Protein AF-A0A967L987-F1 (afdb_monomer_lite)

Foldseek 3Di:
DPPPPPVVVVPVPPDDDPDPPPAFPLRVVLVVLVVVCVVDDDDVVVSVVSNVVSVLVLQQQLQLCPPPRARDPDRHHDDAPVPGDNVNSNRHD

Secondary structure (DSSP, 8-state):
---SSTTSSSGGGS-----STT--HHHHHHHHHHHHHHHS---HHHHHHHHHHHHHHHHHHHHTT-SS---SS------PPTT--HHHHHHH-

Radius of gyration: 21.84 Å; chains: 1; bounding box: 62×33×51 Å

Structure (mmCIF, N/CA/C/O backbone):
data_AF-A0A967L987-F1
#
_entry.id   AF-A0A967L987-F1
#
loop_
_atom_site.group_PDB
_atom_site.id
_atom_site.type_symbol
_atom_site.label_atom_id
_atom_site.label_alt_id
_atom_site.label_comp_id
_atom_site.label_asym_id
_atom_site.label_entity_id
_atom_site.label_seq_id
_atom_site.pdbx_PDB_ins_code
_atom_site.Cartn_x
_atom_site.Cartn_y
_atom_site.Cartn_z
_atom_site.occupancy
_atom_site.B_iso_or_equiv
_atom_site.auth_seq_id
_atom_site.auth_comp_id
_atom_site.auth_asym_id
_atom_site.auth_atom_id
_atom_site.pdbx_PDB_model_num
ATOM 1 N N . MET A 1 1 ? 47.832 -23.984 32.576 1.00 50.00 1 MET A N 1
ATOM 2 C CA . MET A 1 1 ? 46.399 -24.356 32.460 1.00 50.00 1 MET A CA 1
ATOM 3 C C . MET A 1 1 ? 45.549 -23.262 31.771 1.00 50.00 1 MET A C 1
ATOM 5 O O . MET A 1 1 ? 44.410 -23.054 32.155 1.00 50.00 1 MET A O 1
ATOM 9 N N . LEU A 1 2 ? 46.041 -22.585 30.717 1.00 52.78 2 LEU A N 1
ATOM 10 C CA . LEU A 1 2 ? 45.377 -21.403 30.113 1.00 52.78 2 LEU A CA 1
ATOM 11 C C . LEU A 1 2 ? 44.779 -21.629 28.701 1.00 52.78 2 LEU A C 1
ATOM 13 O O . LEU A 1 2 ? 44.539 -20.679 27.969 1.00 52.78 2 LEU A O 1
ATOM 17 N N . LYS A 1 3 ? 44.525 -22.879 28.286 1.00 49.38 3 LYS A N 1
ATOM 18 C CA . LYS A 1 3 ? 44.065 -23.202 26.914 1.00 49.38 3 LYS A CA 1
ATOM 19 C C . LYS A 1 3 ? 42.543 -23.374 26.743 1.00 49.38 3 LYS A C 1
ATOM 21 O O . LYS A 1 3 ? 42.109 -23.788 25.678 1.00 49.38 3 LYS A O 1
ATOM 26 N N . ARG A 1 4 ? 41.715 -23.072 27.753 1.00 57.25 4 ARG A N 1
ATOM 27 C CA . ARG A 1 4 ? 40.260 -23.375 27.724 1.00 57.25 4 ARG A CA 1
ATOM 28 C C . ARG A 1 4 ? 39.332 -22.175 27.484 1.00 57.25 4 ARG A C 1
ATOM 30 O O . ARG A 1 4 ? 38.126 -22.366 27.443 1.00 57.25 4 ARG A O 1
ATOM 37 N N . TYR A 1 5 ? 39.865 -20.968 27.279 1.00 49.75 5 TYR A N 1
ATOM 38 C CA . TYR A 1 5 ? 39.039 -19.761 27.088 1.00 49.75 5 TYR A CA 1
ATOM 39 C C . TYR A 1 5 ? 38.728 -19.418 25.624 1.00 49.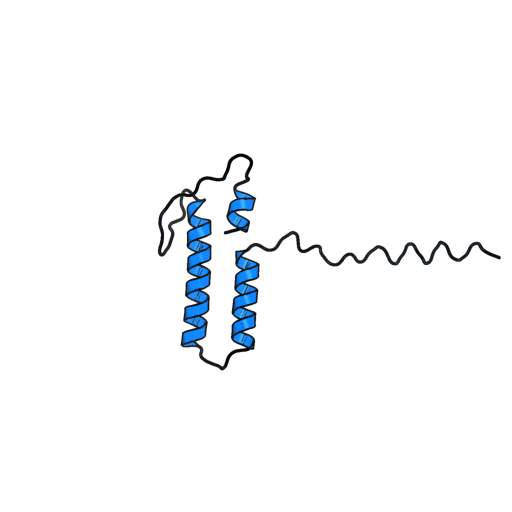75 5 TYR A C 1
ATOM 41 O O . TYR A 1 5 ? 37.840 -18.616 25.365 1.00 49.75 5 TYR A O 1
ATOM 49 N N . HIS A 1 6 ? 39.407 -20.038 24.654 1.00 49.38 6 HIS A N 1
ATOM 50 C CA . HIS A 1 6 ? 39.213 -19.703 23.236 1.00 49.38 6 HIS A CA 1
ATOM 51 C C . HIS A 1 6 ? 37.949 -20.344 22.630 1.00 49.38 6 HIS A C 1
ATOM 53 O O . HIS A 1 6 ? 37.456 -19.870 21.615 1.00 49.38 6 HIS A O 1
ATOM 59 N N . SER A 1 7 ? 37.385 -21.383 23.260 1.00 52.88 7 SER A N 1
ATOM 60 C CA . SER A 1 7 ? 36.194 -22.079 22.741 1.00 52.88 7 SER A CA 1
ATOM 61 C C . SER A 1 7 ? 34.859 -21.452 23.151 1.00 52.88 7 SER A C 1
ATOM 63 O O . SER A 1 7 ? 33.838 -21.829 22.593 1.00 52.88 7 SER A O 1
ATOM 65 N N . LEU A 1 8 ? 34.837 -20.508 24.099 1.00 51.88 8 LEU A N 1
ATOM 66 C CA . LEU A 1 8 ? 33.590 -19.857 24.534 1.00 51.88 8 LEU A CA 1
ATOM 67 C C . LEU A 1 8 ? 33.297 -18.552 23.781 1.00 51.88 8 LEU A C 1
ATOM 69 O O . LEU A 1 8 ? 32.161 -18.092 23.783 1.00 51.88 8 LEU A O 1
ATOM 73 N N . LEU A 1 9 ? 34.293 -17.978 23.101 1.00 50.09 9 LEU A N 1
ATOM 74 C CA . LEU A 1 9 ? 34.148 -16.709 22.381 1.00 50.09 9 LEU A CA 1
ATOM 75 C C . LEU A 1 9 ? 33.593 -16.881 20.954 1.00 50.09 9 LEU A C 1
ATOM 77 O O . LEU A 1 9 ? 33.043 -15.938 20.397 1.00 50.09 9 LEU A O 1
ATOM 81 N N . ALA A 1 10 ? 33.694 -18.082 20.373 1.00 48.12 10 ALA A N 1
ATOM 82 C CA . ALA A 1 10 ? 33.267 -18.351 18.996 1.00 48.12 10 ALA A CA 1
ATOM 83 C C . ALA A 1 10 ? 31.761 -18.652 18.849 1.00 48.12 10 ALA A C 1
ATOM 85 O O . ALA A 1 10 ? 31.209 -18.473 17.768 1.00 48.12 10 ALA A O 1
ATOM 86 N N . THR A 1 11 ? 31.074 -19.074 19.916 1.00 50.00 11 THR A N 1
ATOM 87 C CA . THR A 1 11 ? 29.654 -19.478 19.836 1.00 50.00 11 THR A CA 1
ATOM 88 C C . THR A 1 11 ? 28.680 -18.298 19.944 1.00 50.00 11 THR A C 1
ATOM 90 O O . THR A 1 11 ? 27.530 -18.411 19.538 1.00 50.00 11 THR A O 1
ATOM 93 N N . VAL A 1 12 ? 29.12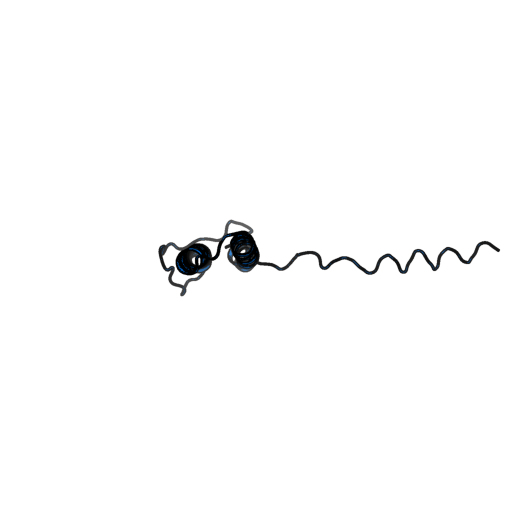2 -17.138 20.442 1.00 50.16 12 VAL A N 1
ATOM 94 C CA . VAL A 1 12 ? 28.259 -15.948 20.604 1.00 50.16 12 VAL A CA 1
ATOM 95 C C . VAL A 1 12 ? 28.033 -15.197 19.279 1.00 50.16 12 VAL A C 1
ATOM 97 O O . VAL A 1 12 ? 27.137 -14.367 19.184 1.00 50.16 12 VAL A O 1
ATOM 100 N N . LEU A 1 13 ? 28.777 -15.521 18.216 1.00 51.66 13 LEU A N 1
ATOM 101 C CA . LEU A 1 13 ? 28.746 -14.777 16.951 1.00 51.66 13 LEU A CA 1
ATOM 102 C C . LEU A 1 13 ? 27.727 -15.295 15.908 1.00 51.66 13 LEU A C 1
ATOM 104 O O . LEU A 1 13 ? 27.813 -14.902 14.748 1.00 51.66 13 LEU A O 1
ATOM 108 N N . LEU A 1 14 ? 26.781 -16.173 16.274 1.00 55.28 14 LEU A N 1
ATOM 109 C CA . LEU A 1 14 ? 25.842 -16.799 15.319 1.00 55.28 14 LEU A CA 1
ATOM 110 C C . LEU A 1 14 ? 24.355 -16.506 15.585 1.00 55.28 14 LEU A C 1
ATOM 112 O O . LEU A 1 14 ? 23.489 -17.293 15.218 1.00 55.28 14 LEU A O 1
ATOM 116 N N . VAL A 1 15 ? 24.027 -15.370 16.197 1.00 62.28 15 VAL A N 1
ATOM 117 C CA . VAL A 1 15 ? 22.656 -14.842 16.138 1.00 62.28 15 VAL A CA 1
ATOM 118 C C . VAL A 1 15 ? 22.735 -13.374 15.754 1.00 62.28 15 VAL A C 1
ATOM 120 O O . VAL A 1 15 ? 22.572 -12.477 16.576 1.00 62.28 15 VAL A O 1
ATOM 123 N N . ALA A 1 16 ? 23.026 -13.126 14.477 1.00 57.28 16 ALA A N 1
ATOM 124 C CA . ALA A 1 16 ? 22.572 -11.884 13.878 1.00 57.28 16 ALA A CA 1
ATOM 125 C C . ALA A 1 16 ? 21.032 -11.940 13.884 1.00 57.28 16 ALA A C 1
ATOM 127 O O . ALA A 1 16 ? 20.480 -12.939 13.409 1.00 57.28 16 ALA A O 1
ATOM 128 N N . PRO A 1 17 ? 20.313 -10.934 14.420 1.00 58.94 17 PRO A N 1
ATOM 129 C CA . PRO A 1 17 ? 18.897 -10.802 14.092 1.00 58.94 17 PRO A CA 1
ATOM 130 C C . PRO A 1 17 ? 18.779 -10.777 12.560 1.00 58.94 17 PRO A C 1
ATOM 132 O O . PRO A 1 17 ? 19.720 -10.304 11.909 1.00 58.94 17 PRO A O 1
ATOM 135 N N . PRO A 1 18 ? 17.694 -11.296 11.954 1.00 53.91 18 PRO A N 1
ATOM 136 C CA . PRO A 1 18 ? 17.501 -11.125 10.523 1.00 53.91 18 PRO A CA 1
ATOM 137 C C . PRO A 1 18 ? 17.635 -9.631 10.225 1.00 53.91 18 PRO A C 1
ATOM 139 O O . PRO A 1 18 ? 16.852 -8.814 10.707 1.00 53.91 18 PRO A O 1
ATOM 142 N N . CYS A 1 19 ? 18.701 -9.271 9.509 1.00 45.06 19 CYS A N 1
ATOM 143 C CA . CYS A 1 19 ? 18.855 -7.944 8.948 1.00 45.06 19 CYS A CA 1
ATOM 144 C C . CYS A 1 19 ? 17.571 -7.691 8.157 1.00 45.06 19 CYS A C 1
ATOM 146 O O . CYS A 1 19 ? 17.212 -8.530 7.329 1.00 45.06 19 CYS A O 1
ATOM 148 N N . ALA A 1 20 ? 16.858 -6.599 8.434 1.00 54.41 20 ALA A N 1
ATOM 149 C CA . ALA A 1 20 ? 15.599 -6.227 7.781 1.00 54.41 20 ALA A CA 1
ATOM 150 C C . ALA A 1 20 ? 15.792 -5.834 6.297 1.00 54.41 20 ALA A C 1
ATOM 152 O O . ALA A 1 20 ? 15.191 -4.896 5.789 1.00 54.41 20 ALA A O 1
ATOM 153 N N . SER A 1 21 ? 16.660 -6.542 5.579 1.00 58.22 21 SER A N 1
ATOM 154 C CA . SER A 1 21 ? 16.829 -6.461 4.139 1.00 58.22 21 SER A CA 1
ATOM 155 C C . SER A 1 21 ? 15.745 -7.326 3.491 1.00 58.22 21 SER A C 1
ATOM 157 O O . SER A 1 21 ? 15.980 -8.483 3.146 1.00 58.22 21 SER A O 1
ATOM 159 N N . GLY A 1 22 ? 14.516 -6.809 3.388 1.00 65.50 22 GLY A N 1
ATOM 160 C CA . GLY A 1 22 ? 13.461 -7.567 2.710 1.00 65.50 22 GLY A CA 1
ATOM 161 C C . GLY A 1 22 ? 12.030 -7.047 2.762 1.00 65.50 22 GLY A C 1
ATOM 162 O O . GLY A 1 22 ? 11.221 -7.536 1.975 1.00 65.50 22 GLY A O 1
ATOM 163 N N . GLU A 1 23 ? 11.686 -6.096 3.629 1.00 81.69 23 GLU A N 1
ATOM 164 C CA . GLU A 1 23 ? 10.311 -5.584 3.688 1.00 81.69 23 GLU A CA 1
ATOM 165 C C . GLU A 1 23 ? 10.125 -4.429 2.699 1.00 81.69 23 GLU A C 1
ATOM 167 O O . GLU A 1 23 ? 10.935 -3.507 2.649 1.00 81.69 23 GLU A O 1
ATOM 172 N N . SER A 1 24 ? 9.084 -4.508 1.864 1.00 91.81 24 SER A N 1
ATOM 173 C CA . SER A 1 24 ? 8.703 -3.399 0.986 1.00 91.81 24 SER A CA 1
ATOM 174 C C . SER A 1 24 ? 8.180 -2.222 1.808 1.00 91.81 24 SER A C 1
ATOM 176 O O . SER A 1 24 ? 7.650 -2.417 2.906 1.00 91.81 24 SER A O 1
ATOM 178 N N . ALA A 1 25 ? 8.248 -1.011 1.253 1.00 93.88 25 ALA A N 1
ATOM 179 C CA . ALA A 1 25 ? 7.598 0.165 1.825 1.00 93.88 25 ALA A CA 1
ATOM 180 C C . ALA A 1 25 ? 6.118 -0.121 2.115 1.00 93.88 25 ALA A C 1
ATOM 182 O O . ALA A 1 25 ? 5.633 0.177 3.207 1.00 93.88 25 ALA A O 1
ATOM 183 N N . ALA A 1 26 ? 5.443 -0.833 1.206 1.00 94.88 26 ALA A N 1
ATOM 184 C CA . ALA A 1 26 ? 4.072 -1.273 1.417 1.00 94.88 26 ALA A CA 1
ATOM 185 C C . ALA A 1 26 ? 3.860 -2.131 2.676 1.00 94.88 26 ALA A C 1
ATOM 187 O O . ALA A 1 26 ? 2.855 -1.982 3.376 1.00 94.88 26 ALA A O 1
ATOM 188 N N . ARG A 1 27 ? 4.804 -3.024 3.000 1.00 94.50 27 ARG A N 1
ATOM 189 C CA . ARG A 1 27 ? 4.731 -3.833 4.222 1.00 94.50 27 ARG A CA 1
ATOM 190 C C . ARG A 1 27 ? 4.899 -2.966 5.461 1.00 94.50 27 ARG A C 1
ATOM 192 O O . ARG A 1 27 ? 4.104 -3.105 6.385 1.00 94.50 27 ARG A O 1
ATOM 199 N N . ILE A 1 28 ? 5.884 -2.072 5.449 1.00 95.88 28 ILE A N 1
ATOM 200 C CA . ILE A 1 28 ? 6.171 -1.161 6.560 1.00 95.88 28 ILE A CA 1
ATOM 201 C C . ILE A 1 28 ? 4.934 -0.308 6.858 1.00 95.88 28 ILE A C 1
ATOM 203 O O . ILE A 1 28 ? 4.419 -0.335 7.971 1.00 95.88 28 ILE A O 1
ATOM 207 N N . TRP A 1 29 ? 4.374 0.362 5.850 1.00 96.44 29 TRP A N 1
ATOM 208 C CA . TRP A 1 29 ? 3.193 1.209 6.029 1.00 96.44 29 TRP A CA 1
ATOM 209 C C . TRP A 1 29 ? 1.949 0.443 6.474 1.00 96.44 29 TRP A C 1
ATOM 211 O O . TRP A 1 29 ? 1.148 0.972 7.247 1.00 96.44 29 TRP A O 1
ATOM 221 N N . ASN A 1 30 ? 1.782 -0.805 6.034 1.00 96.38 30 ASN A N 1
ATOM 222 C CA . ASN A 1 30 ? 0.695 -1.643 6.523 1.00 96.38 30 ASN A CA 1
ATOM 223 C C . ASN A 1 30 ? 0.860 -1.975 8.015 1.00 96.38 30 ASN A C 1
ATOM 225 O O . ASN A 1 30 ? -0.114 -1.894 8.763 1.00 96.38 30 ASN A O 1
ATOM 229 N N . GLU A 1 31 ? 2.073 -2.301 8.470 1.00 97.00 31 GLU A N 1
ATOM 230 C CA . GLU A 1 31 ? 2.332 -2.536 9.896 1.00 97.00 31 GLU A CA 1
ATOM 231 C C . GLU A 1 31 ? 2.130 -1.272 10.736 1.00 97.00 31 GLU A C 1
ATOM 233 O O . GLU A 1 31 ? 1.493 -1.353 11.787 1.00 97.00 31 GLU A O 1
ATOM 238 N N . GLU A 1 32 ? 2.575 -0.106 10.259 1.00 96.88 32 GLU A N 1
ATOM 239 C CA . GLU A 1 32 ? 2.359 1.175 10.945 1.00 96.88 32 GLU A CA 1
ATOM 240 C C . GLU A 1 32 ? 0.865 1.525 11.052 1.00 96.88 32 GLU A C 1
ATOM 242 O O . GLU A 1 32 ? 0.385 1.937 12.111 1.00 96.88 32 GLU A O 1
ATOM 247 N N . ASN A 1 33 ? 0.083 1.295 9.992 1.00 96.81 33 ASN A N 1
ATOM 248 C CA . ASN A 1 33 ? -1.363 1.534 10.009 1.00 96.81 33 ASN A CA 1
ATOM 249 C C . ASN A 1 33 ? -2.077 0.574 10.983 1.00 96.81 33 ASN A C 1
ATOM 251 O O . ASN A 1 33 ? -2.898 0.992 11.802 1.00 96.81 33 ASN A O 1
ATOM 255 N N . LEU A 1 34 ? -1.703 -0.710 10.986 1.00 97.06 34 LEU A N 1
ATOM 256 C CA . LEU A 1 34 ? -2.220 -1.684 11.953 1.00 97.06 34 LEU A CA 1
ATOM 257 C C . LEU A 1 34 ? -1.795 -1.361 13.392 1.00 97.06 34 LEU A C 1
ATOM 259 O O . LEU A 1 34 ? -2.584 -1.548 14.321 1.00 97.06 34 LEU A O 1
ATOM 263 N N . ALA A 1 35 ? -0.573 -0.868 13.601 1.00 98.19 35 ALA A N 1
ATOM 264 C CA . ALA A 1 35 ? -0.112 -0.391 14.899 1.00 98.19 35 ALA A CA 1
ATOM 265 C C . ALA A 1 35 ? -0.956 0.796 15.385 1.00 98.19 35 ALA A C 1
ATOM 267 O O . ALA A 1 35 ? -1.400 0.789 16.534 1.00 98.19 35 ALA A O 1
ATOM 268 N N . ALA A 1 36 ? -1.274 1.751 14.507 1.00 96.81 36 ALA A N 1
ATOM 269 C CA 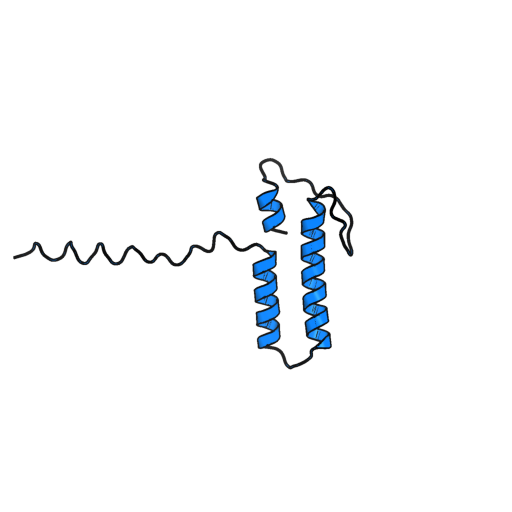. ALA A 1 36 ? -2.153 2.873 14.829 1.00 96.81 36 ALA A CA 1
ATOM 270 C C . ALA A 1 36 ? -3.575 2.417 15.208 1.00 96.81 36 ALA A C 1
ATOM 272 O O . ALA A 1 36 ? -4.139 2.912 16.185 1.00 96.81 36 ALA A O 1
ATOM 273 N N . ILE A 1 37 ? -4.140 1.428 14.505 1.00 97.25 37 ILE A N 1
ATOM 274 C CA . ILE A 1 37 ? -5.457 0.855 14.838 1.00 97.25 37 ILE A CA 1
ATOM 275 C C . ILE A 1 37 ? -5.456 0.239 16.244 1.00 97.25 37 ILE A C 1
ATOM 277 O O . ILE A 1 37 ? -6.402 0.452 16.998 1.00 97.25 37 ILE A O 1
ATOM 281 N N . ARG A 1 38 ? -4.392 -0.482 16.629 1.00 96.75 38 ARG A N 1
ATOM 282 C CA . ARG A 1 38 ? -4.269 -1.105 17.965 1.00 96.75 38 ARG A CA 1
ATOM 283 C C . ARG A 1 38 ? -4.240 -0.083 19.107 1.00 96.75 38 ARG A C 1
ATOM 285 O O . ARG A 1 38 ? -4.603 -0.429 20.227 1.00 96.75 38 ARG A O 1
ATOM 292 N N . LEU A 1 39 ? -3.795 1.143 18.833 1.00 97.31 39 LEU A N 1
ATOM 293 C CA . LEU A 1 39 ? -3.730 2.243 19.801 1.00 97.31 39 LEU A CA 1
ATOM 294 C C . LEU A 1 39 ? -4.991 3.121 19.803 1.00 97.31 39 LEU A C 1
ATOM 296 O O . LEU A 1 39 ? -5.171 3.931 20.712 1.00 97.31 39 LEU A O 1
ATOM 300 N N . SER A 1 40 ? -5.848 2.988 18.790 1.00 95.19 40 SER A N 1
ATOM 301 C CA . SER A 1 40 ? -7.049 3.802 18.624 1.00 95.19 40 SER A 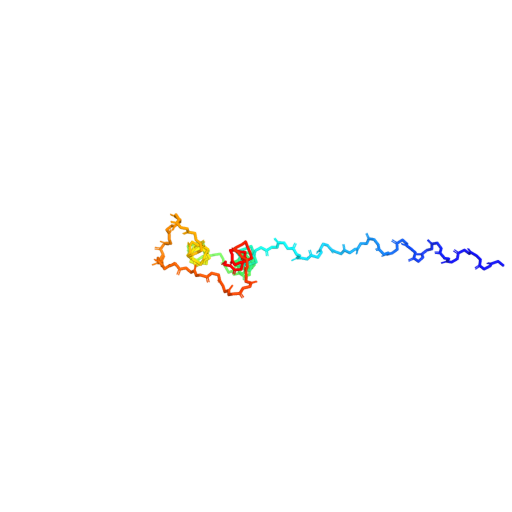CA 1
ATOM 302 C C . SER A 1 40 ? -8.278 3.156 19.267 1.00 95.19 40 SER A C 1
ATOM 304 O O . SER A 1 40 ? -8.309 1.959 19.559 1.00 95.19 40 SER A O 1
ATOM 306 N N . PHE A 1 41 ? -9.327 3.949 19.486 1.00 94.94 41 PHE A N 1
ATOM 307 C CA . PHE A 1 41 ? -10.607 3.413 19.937 1.00 94.94 41 PHE A CA 1
ATOM 308 C C . PHE A 1 41 ? -11.290 2.617 18.803 1.00 94.94 41 PHE A C 1
ATOM 310 O O . PHE A 1 41 ? -10.999 2.835 17.621 1.00 94.94 41 PHE A O 1
ATOM 317 N N . PRO A 1 42 ? -12.199 1.677 19.121 1.00 93.44 42 PRO A N 1
ATOM 318 C CA . PRO A 1 42 ? -12.876 0.885 18.098 1.00 93.44 42 PRO A CA 1
ATOM 319 C C . PRO A 1 42 ? -13.811 1.744 17.229 1.00 93.44 42 PRO A C 1
ATOM 321 O O . PRO A 1 42 ? -14.920 2.073 17.641 1.00 93.44 42 PRO A O 1
ATOM 324 N N . ASP A 1 43 ? -13.373 2.062 16.009 1.00 96.06 43 ASP A N 1
ATOM 32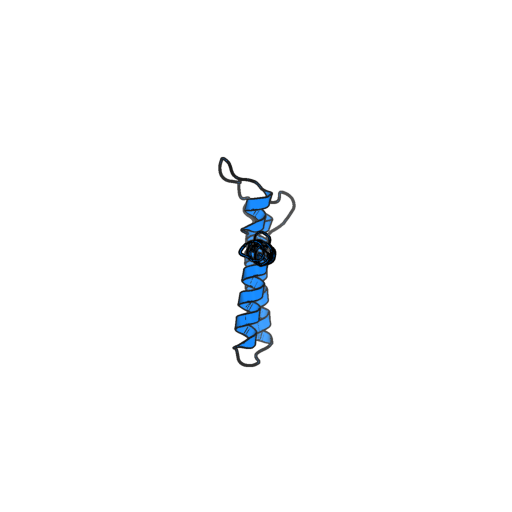5 C CA . ASP A 1 43 ? -14.162 2.737 14.968 1.00 96.06 43 ASP A CA 1
ATOM 326 C C . ASP A 1 43 ? -13.955 2.031 13.614 1.00 96.06 43 ASP A C 1
ATOM 328 O O . ASP A 1 43 ? -13.118 2.439 12.801 1.00 96.06 43 ASP A O 1
ATOM 332 N N . PRO A 1 44 ? -14.659 0.907 13.370 1.00 96.25 44 PRO A N 1
ATOM 333 C CA . PRO A 1 44 ? -14.407 0.077 12.194 1.00 96.25 44 PRO A CA 1
ATOM 334 C C . PRO A 1 44 ? -14.542 0.814 10.848 1.00 96.25 44 PRO A C 1
ATOM 336 O O . PRO A 1 44 ? -13.683 0.603 9.989 1.00 96.25 44 PRO A O 1
ATOM 339 N N . PRO A 1 45 ? -15.543 1.694 10.627 1.00 97.75 45 PRO A N 1
ATOM 340 C CA . PRO A 1 45 ? -15.641 2.455 9.382 1.00 97.75 45 PRO A CA 1
ATOM 341 C C . PRO A 1 45 ? -14.466 3.412 9.144 1.00 97.75 45 PRO A C 1
ATOM 343 O O . PRO A 1 45 ? -14.012 3.544 8.006 1.00 97.75 45 PRO A O 1
ATOM 346 N N . VAL A 1 46 ? -13.966 4.084 10.188 1.00 97.56 46 VAL A N 1
ATOM 347 C CA . VAL A 1 46 ? -12.807 4.985 10.065 1.00 97.56 46 VAL A CA 1
ATOM 348 C C . VAL A 1 46 ? -11.533 4.190 9.794 1.00 97.56 46 VAL A C 1
ATOM 350 O O . VAL A 1 46 ? -10.801 4.522 8.861 1.00 97.56 46 VAL A O 1
ATOM 353 N N . HIS A 1 47 ? -11.310 3.094 10.523 1.00 97.69 47 HIS A N 1
ATOM 354 C CA . HIS A 1 47 ? -10.148 2.223 10.318 1.00 97.69 47 HIS A CA 1
ATOM 355 C C . HIS A 1 47 ? -10.126 1.618 8.913 1.00 97.69 47 HIS A C 1
ATOM 357 O O . HIS A 1 47 ? -9.089 1.635 8.253 1.00 97.69 47 HIS A O 1
ATOM 363 N N . ALA A 1 48 ? -11.276 1.164 8.406 1.00 98.06 48 ALA A N 1
ATOM 364 C CA . ALA A 1 48 ? -11.389 0.647 7.044 1.00 98.06 48 ALA A CA 1
ATOM 365 C C . ALA A 1 48 ? -11.050 1.710 5.986 1.00 98.06 48 ALA A C 1
ATOM 367 O O . ALA A 1 48 ? -10.339 1.418 5.025 1.00 98.06 48 ALA A O 1
ATOM 368 N N . ARG A 1 49 ? -11.511 2.955 6.173 1.00 97.88 49 ARG A N 1
ATOM 369 C CA . ARG A 1 49 ? -11.190 4.067 5.267 1.00 97.88 49 ARG A CA 1
ATOM 370 C C . ARG A 1 49 ? -9.694 4.396 5.284 1.00 97.88 49 ARG A C 1
ATOM 372 O O . ARG A 1 49 ? -9.107 4.595 4.224 1.00 97.88 49 ARG A O 1
ATOM 379 N N . ASN A 1 50 ? -9.079 4.422 6.464 1.00 96.88 50 ASN A N 1
ATOM 380 C CA . ASN A 1 50 ? -7.650 4.702 6.607 1.00 96.88 50 ASN A CA 1
ATOM 381 C C . ASN A 1 50 ? -6.790 3.617 5.951 1.00 96.88 50 ASN A C 1
ATOM 383 O O . ASN A 1 50 ? -5.838 3.939 5.243 1.00 96.88 50 ASN A O 1
ATOM 387 N N . LEU A 1 51 ? -7.145 2.342 6.141 1.00 97.56 51 LEU A N 1
ATOM 388 C CA . LEU A 1 51 ? -6.484 1.225 5.465 1.00 97.56 51 LEU A CA 1
ATOM 389 C C . LEU A 1 51 ? -6.617 1.352 3.946 1.00 97.56 51 LEU A C 1
ATOM 391 O O . LEU A 1 51 ? -5.614 1.309 3.241 1.00 97.56 51 LEU A O 1
ATOM 395 N N . PHE A 1 52 ? -7.835 1.590 3.450 1.00 98.06 52 PHE A N 1
ATOM 396 C CA . PHE A 1 52 ? -8.093 1.733 2.020 1.00 98.06 52 PHE A CA 1
ATOM 397 C C . PHE A 1 52 ? -7.260 2.848 1.380 1.00 98.06 52 PHE A C 1
ATOM 399 O O . PHE A 1 52 ? -6.615 2.614 0.363 1.00 98.06 52 PHE A O 1
ATOM 406 N N . HIS A 1 53 ? -7.240 4.048 1.968 1.00 97.56 53 HIS A N 1
ATOM 407 C CA . HIS A 1 53 ? -6.505 5.172 1.386 1.00 97.56 53 HIS A CA 1
ATOM 408 C C . HIS A 1 53 ? -5.000 4.921 1.315 1.00 97.56 53 HIS A C 1
ATOM 410 O O . HIS A 1 53 ? -4.389 5.226 0.293 1.00 97.56 53 HIS A O 1
ATOM 416 N N . VAL A 1 54 ? -4.413 4.335 2.362 1.00 97.19 54 VAL A N 1
ATOM 417 C CA . VAL A 1 54 ? -2.985 3.993 2.359 1.00 97.19 54 VAL A CA 1
ATOM 418 C C . VAL A 1 54 ? -2.697 2.909 1.318 1.00 97.19 54 VAL A C 1
ATOM 420 O O . VAL A 1 54 ? -1.766 3.059 0.534 1.00 97.19 54 VAL A O 1
ATOM 423 N N . SER A 1 55 ? -3.526 1.862 1.227 1.00 97.31 55 SER A N 1
ATOM 424 C CA . SER A 1 55 ? -3.380 0.824 0.196 1.00 97.31 55 SER A CA 1
ATOM 425 C C . SER A 1 55 ? -3.490 1.368 -1.228 1.00 97.31 55 SER A C 1
ATOM 427 O O . SER A 1 55 ? -2.709 0.966 -2.085 1.00 97.31 55 SER A O 1
ATOM 429 N N . VAL A 1 56 ? -4.422 2.289 -1.483 1.00 97.94 56 VAL A N 1
ATOM 430 C CA . VAL A 1 56 ? -4.581 2.926 -2.797 1.00 97.94 56 VAL A CA 1
ATOM 431 C C . VAL A 1 56 ? -3.367 3.776 -3.158 1.00 97.94 56 VAL A C 1
ATOM 433 O O . VAL A 1 56 ? -2.901 3.694 -4.287 1.00 97.94 56 VAL A O 1
ATOM 436 N N . ALA A 1 57 ? -2.822 4.549 -2.216 1.00 96.62 57 ALA A N 1
ATOM 437 C CA . ALA A 1 57 ? -1.635 5.360 -2.479 1.00 96.62 57 ALA A CA 1
ATOM 438 C C . ALA A 1 57 ? -0.426 4.498 -2.889 1.00 96.62 57 ALA A C 1
ATOM 440 O O . ALA A 1 57 ? 0.252 4.817 -3.861 1.00 96.62 57 ALA A O 1
ATOM 441 N N . MET A 1 58 ? -0.202 3.379 -2.193 1.00 96.62 58 MET A N 1
ATOM 442 C CA . MET A 1 58 ? 0.882 2.437 -2.511 1.00 96.62 58 MET A CA 1
ATOM 443 C C . MET A 1 58 ? 0.621 1.693 -3.829 1.00 96.62 58 MET A C 1
ATOM 445 O O . MET A 1 58 ? 1.542 1.466 -4.610 1.00 96.62 58 MET A O 1
ATOM 449 N N . TRP A 1 59 ? -0.640 1.340 -4.117 1.00 97.19 59 TRP A N 1
ATOM 450 C CA . TRP A 1 59 ? -1.012 0.743 -5.403 1.00 97.19 59 TRP A CA 1
ATOM 451 C C . TRP A 1 59 ? -0.718 1.684 -6.569 1.00 97.19 59 TRP A C 1
ATOM 453 O O . TRP A 1 59 ? -0.095 1.259 -7.536 1.00 97.19 59 TRP A O 1
ATOM 463 N N . ASP A 1 60 ? -1.132 2.946 -6.474 1.00 97.12 60 ASP A N 1
ATOM 464 C CA . ASP A 1 60 ? -0.918 3.928 -7.537 1.00 97.12 60 ASP A CA 1
ATOM 465 C C . ASP A 1 60 ? 0.578 4.188 -7.759 1.00 97.12 60 ASP A C 1
ATOM 467 O O . ASP A 1 60 ? 1.034 4.186 -8.901 1.00 97.12 60 ASP A O 1
ATOM 471 N N . ALA A 1 61 ? 1.361 4.309 -6.679 1.00 95.75 61 ALA A N 1
ATOM 472 C CA . ALA A 1 61 ? 2.813 4.461 -6.762 1.00 95.75 61 ALA A CA 1
ATOM 473 C C . ALA A 1 61 ? 3.492 3.256 -7.437 1.00 95.75 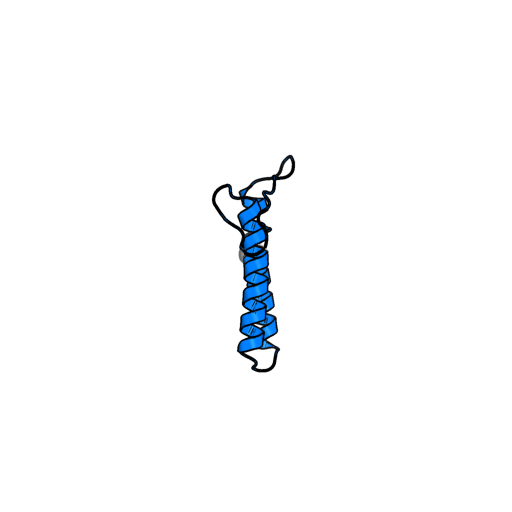61 ALA A C 1
ATOM 475 O O . ALA A 1 61 ? 4.409 3.423 -8.242 1.00 95.75 61 ALA A O 1
ATOM 476 N N . TRP A 1 62 ? 3.038 2.036 -7.137 1.00 96.62 62 TRP A N 1
ATOM 477 C CA . TRP A 1 62 ? 3.576 0.821 -7.748 1.00 96.62 62 TRP A CA 1
ATOM 478 C C . TRP A 1 62 ? 3.159 0.687 -9.216 1.00 96.62 62 TRP A C 1
ATOM 480 O O . TRP A 1 62 ? 3.985 0.347 -10.067 1.00 96.62 62 TRP A O 1
ATOM 490 N N . ALA A 1 63 ? 1.886 0.967 -9.509 1.00 97.38 63 ALA A N 1
ATOM 491 C CA . ALA A 1 63 ? 1.298 0.856 -10.837 1.00 97.38 63 ALA A CA 1
ATOM 492 C C . ALA A 1 63 ? 1.956 1.810 -11.836 1.00 97.38 63 ALA A C 1
ATOM 494 O O . ALA A 1 63 ? 2.110 1.435 -12.992 1.00 97.38 63 ALA A O 1
ATOM 495 N N . ALA A 1 64 ? 2.430 2.976 -11.388 1.00 96.88 64 ALA A N 1
ATOM 496 C CA . ALA A 1 64 ? 3.160 3.911 -12.240 1.00 96.88 64 ALA A CA 1
ATOM 497 C C . ALA A 1 64 ? 4.414 3.289 -12.892 1.00 96.88 64 ALA A C 1
ATOM 499 O O . ALA A 1 64 ? 4.821 3.702 -13.972 1.00 96.88 64 ALA A O 1
ATOM 500 N N . TYR A 1 65 ? 5.028 2.268 -12.283 1.00 96.12 65 TYR A N 1
ATOM 501 C CA . TYR A 1 65 ? 6.178 1.555 -12.858 1.00 96.12 65 TYR A CA 1
ATOM 502 C C . TYR A 1 65 ? 5.793 0.313 -13.683 1.00 96.12 65 TYR A C 1
ATOM 504 O O . TYR A 1 65 ? 6.673 -0.485 -14.030 1.00 96.12 65 TYR A O 1
ATOM 512 N N . ASP A 1 66 ? 4.510 0.063 -13.951 1.00 95.00 66 ASP A N 1
ATOM 513 C CA . ASP A 1 66 ? 4.024 -1.108 -14.685 1.00 95.00 66 ASP A CA 1
ATOM 514 C C . ASP A 1 66 ? 3.227 -0.716 -15.933 1.00 95.00 66 ASP A C 1
ATOM 516 O O . ASP A 1 66 ? 2.270 0.039 -15.867 1.00 95.00 66 ASP A O 1
ATOM 520 N N . SER A 1 67 ? 3.595 -1.278 -17.088 1.00 93.75 67 SER A N 1
ATOM 521 C CA . SER A 1 67 ? 2.982 -0.923 -18.376 1.00 93.75 67 SER A CA 1
ATOM 522 C C . SER A 1 67 ? 1.540 -1.411 -18.556 1.00 93.75 67 SER A C 1
ATOM 524 O O . SER A 1 67 ? 0.918 -1.104 -19.571 1.00 93.75 67 SER A O 1
ATOM 526 N N . VAL A 1 68 ? 1.041 -2.269 -17.660 1.00 95.31 68 VAL A N 1
ATOM 527 C CA . VAL A 1 68 ? -0.284 -2.900 -17.767 1.00 95.31 68 VAL A CA 1
ATOM 528 C C . VAL A 1 68 ? -1.186 -2.513 -16.600 1.00 95.31 68 VAL A C 1
ATOM 530 O O . VAL A 1 68 ? -2.405 -2.438 -16.768 1.00 95.31 68 VAL A O 1
ATOM 533 N N . ALA A 1 69 ? -0.616 -2.297 -15.415 1.00 96.44 69 ALA A N 1
ATOM 534 C CA . ALA A 1 69 ? -1.381 -1.905 -14.243 1.00 96.44 69 ALA A CA 1
ATOM 535 C C . ALA A 1 69 ? -2.053 -0.539 -14.438 1.00 96.44 69 ALA A C 1
ATOM 537 O O . ALA A 1 69 ? -1.520 0.367 -15.067 1.00 96.44 69 ALA A O 1
ATOM 538 N N . VAL A 1 70 ? -3.249 -0.391 -13.869 1.00 96.44 70 VAL A N 1
ATOM 539 C CA . VAL A 1 70 ? -4.005 0.864 -13.904 1.00 96.44 70 VAL A CA 1
ATOM 540 C C . VAL A 1 70 ? -4.176 1.347 -12.472 1.00 96.44 70 VAL A C 1
ATOM 542 O O . VAL A 1 70 ? -4.783 0.652 -11.649 1.00 96.44 70 VAL A O 1
ATOM 545 N N . GLY A 1 71 ? -3.645 2.532 -12.173 1.00 96.81 71 GLY A N 1
ATOM 546 C CA . GLY A 1 71 ? -3.854 3.172 -10.880 1.00 96.81 71 GLY A CA 1
ATOM 547 C C . GLY A 1 71 ? -5.322 3.565 -10.662 1.00 96.81 71 GLY A C 1
ATOM 548 O O . GLY A 1 71 ? -6.108 3.771 -11.601 1.00 96.81 71 GLY A O 1
ATOM 549 N N . TYR A 1 72 ? -5.712 3.582 -9.393 1.00 97.25 72 TYR A N 1
ATOM 550 C CA . TYR A 1 72 ? -7.071 3.806 -8.929 1.00 97.25 72 TYR A CA 1
ATOM 551 C C . TYR A 1 72 ? -7.428 5.297 -8.903 1.00 97.25 72 TYR A C 1
ATOM 553 O O . TYR A 1 72 ? -8.488 5.662 -9.415 1.00 97.25 72 TYR A O 1
ATOM 561 N N . LEU A 1 73 ? -6.573 6.159 -8.334 1.00 96.62 73 LEU A N 1
ATOM 562 C CA . LEU A 1 73 ? -6.754 7.621 -8.361 1.00 96.62 73 LEU A CA 1
ATOM 563 C C . LEU A 1 73 ? -5.942 8.262 -9.489 1.00 96.62 73 LEU A C 1
ATOM 565 O O . LEU A 1 73 ? -6.452 9.127 -10.199 1.00 96.62 73 LEU A O 1
ATOM 569 N N . HIS A 1 74 ? -4.700 7.821 -9.641 1.00 94.12 74 HIS A N 1
ATOM 570 C CA . HIS A 1 74 ? -3.683 8.398 -10.510 1.00 94.12 74 HIS A CA 1
ATOM 571 C C . HIS A 1 74 ? -3.303 7.424 -11.636 1.00 94.12 74 HIS A C 1
ATOM 573 O O . HIS A 1 74 ? -3.442 6.213 -11.486 1.00 94.12 74 HIS A O 1
ATOM 579 N N . ARG A 1 75 ? -2.917 7.936 -12.811 1.00 94.75 75 ARG A N 1
ATOM 580 C CA . ARG A 1 75 ? -2.681 7.128 -14.033 1.00 94.75 75 ARG A CA 1
ATOM 581 C C . ARG A 1 75 ? -1.503 7.645 -14.853 1.00 94.75 75 ARG A C 1
ATOM 583 O O . ARG A 1 75 ? -1.557 7.702 -16.080 1.00 94.75 75 ARG A O 1
ATOM 590 N N . GLU A 1 76 ? -0.480 8.095 -14.158 1.00 92.19 76 GLU A N 1
ATOM 591 C CA . GLU A 1 76 ? 0.795 8.490 -14.725 1.00 92.19 76 GLU A CA 1
ATOM 592 C C . GLU A 1 76 ? 1.765 7.315 -14.769 1.00 92.19 76 GLU A C 1
ATOM 594 O O . GLU A 1 76 ? 1.751 6.440 -13.905 1.00 92.19 76 GLU A O 1
ATOM 599 N N . ASP A 1 77 ? 2.642 7.351 -15.766 1.00 94.25 77 ASP A N 1
ATOM 600 C CA . ASP A 1 77 ? 3.762 6.432 -15.877 1.00 94.25 77 ASP A CA 1
ATOM 601 C C . ASP A 1 77 ? 5.001 7.063 -15.226 1.00 94.25 77 ASP A C 1
ATOM 603 O O . ASP A 1 77 ? 5.329 8.233 -15.458 1.00 94.25 77 ASP A O 1
ATOM 607 N N . ALA A 1 78 ? 5.719 6.276 -14.431 1.00 93.88 78 ALA A N 1
ATOM 608 C CA . ALA A 1 78 ? 6.972 6.643 -13.794 1.00 93.88 78 ALA A CA 1
ATOM 609 C C . ALA A 1 78 ? 8.155 5.967 -14.495 1.00 93.88 78 ALA A C 1
ATOM 611 O O . ALA A 1 78 ? 8.110 4.805 -14.903 1.00 93.88 78 ALA A O 1
ATOM 612 N N . VAL A 1 79 ? 9.259 6.706 -14.604 1.00 93.62 79 VAL A N 1
ATOM 613 C CA . VAL A 1 79 ? 10.519 6.206 -15.161 1.00 93.62 79 VAL A CA 1
ATOM 614 C C . VAL A 1 79 ? 11.494 5.968 -14.018 1.00 93.62 79 VAL A C 1
ATOM 616 O O . VAL A 1 79 ? 11.639 6.807 -13.130 1.00 93.62 79 VAL A O 1
ATOM 619 N N . VAL A 1 80 ? 12.180 4.826 -14.044 1.00 93.75 80 VAL A N 1
ATOM 620 C CA . VAL A 1 80 ? 13.241 4.538 -13.073 1.00 93.75 80 VAL A CA 1
ATOM 621 C C . VAL A 1 80 ? 14.393 5.531 -13.275 1.00 93.75 80 VAL A C 1
ATOM 623 O O . VAL A 1 80 ? 14.843 5.693 -14.412 1.00 93.75 80 VAL A O 1
ATOM 626 N N . PRO A 1 81 ? 14.889 6.186 -12.208 1.00 88.31 81 PRO A N 1
ATOM 627 C CA . PRO A 1 81 ? 16.031 7.093 -12.295 1.00 88.31 81 PRO A CA 1
ATOM 628 C C . PRO A 1 81 ? 17.276 6.425 -12.891 1.00 88.31 81 PRO A C 1
ATOM 630 O O . PRO A 1 81 ? 17.461 5.212 -12.778 1.00 88.31 81 PRO A O 1
ATOM 633 N N . GLU A 1 82 ? 18.166 7.219 -13.491 1.00 89.31 82 GLU A N 1
ATOM 634 C CA . GLU A 1 82 ? 19.417 6.701 -14.055 1.00 89.31 82 GLU A CA 1
ATOM 635 C C . GLU A 1 82 ? 20.237 5.943 -12.997 1.00 89.31 82 GLU A C 1
ATOM 637 O O . GLU A 1 82 ? 20.523 6.459 -11.917 1.00 89.31 82 GLU A O 1
ATOM 642 N N . GLY A 1 83 ? 20.605 4.696 -13.309 1.00 87.62 83 GLY A N 1
ATOM 643 C CA . GLY A 1 83 ? 21.318 3.802 -12.390 1.00 87.62 83 GLY A CA 1
ATOM 644 C C . GLY A 1 83 ? 20.433 3.065 -11.375 1.00 87.62 83 GLY A C 1
ATOM 645 O O . GLY A 1 83 ? 20.965 2.301 -10.570 1.00 87.62 83 GLY A O 1
ATOM 646 N N . GLY A 1 84 ? 19.113 3.265 -11.407 1.00 87.62 84 GLY A N 1
ATOM 647 C CA . GLY A 1 84 ? 18.145 2.546 -10.580 1.00 87.62 84 GLY A CA 1
ATOM 648 C C . GLY A 1 84 ? 17.697 1.204 -11.169 1.00 87.62 84 GLY A C 1
ATOM 649 O O . GLY A 1 84 ? 17.943 0.887 -12.333 1.00 87.62 84 GLY A O 1
ATOM 650 N N . ASP A 1 85 ? 16.993 0.422 -10.351 1.00 93.00 85 ASP A N 1
ATOM 651 C CA . ASP A 1 85 ? 16.409 -0.870 -10.718 1.00 93.00 85 ASP A CA 1
ATOM 652 C C . ASP A 1 85 ? 14.886 -0.859 -10.510 1.00 93.00 85 ASP A C 1
ATOM 654 O O . ASP A 1 85 ? 14.392 -0.371 -9.491 1.00 93.00 85 ASP A O 1
ATOM 658 N N . LEU A 1 86 ? 14.143 -1.444 -11.458 1.00 92.12 86 LEU A N 1
ATOM 659 C CA . LEU A 1 86 ? 12.680 -1.548 -11.424 1.00 92.12 86 LEU A CA 1
ATOM 660 C C . LEU A 1 86 ? 12.184 -2.290 -10.182 1.00 92.12 86 LEU A C 1
ATOM 662 O O . LEU A 1 86 ? 11.165 -1.909 -9.609 1.00 92.12 86 LEU A O 1
ATOM 666 N N . VAL A 1 87 ? 12.881 -3.350 -9.757 1.00 91.62 87 VAL A N 1
ATOM 667 C CA . VAL A 1 87 ? 12.466 -4.123 -8.576 1.00 91.62 87 VAL A CA 1
ATOM 668 C C . VAL A 1 87 ? 12.620 -3.284 -7.315 1.00 91.62 87 VAL A C 1
ATOM 670 O O . VAL A 1 87 ? 11.748 -3.322 -6.450 1.00 91.62 87 VAL A O 1
ATOM 673 N N . THR A 1 88 ? 13.696 -2.507 -7.222 1.00 92.00 88 THR A N 1
ATOM 674 C CA . THR A 1 88 ? 13.918 -1.586 -6.102 1.00 92.00 88 THR A CA 1
ATOM 675 C C . THR A 1 88 ? 12.881 -0.465 -6.096 1.00 92.00 88 THR A C 1
ATOM 677 O O . THR A 1 88 ? 12.210 -0.283 -5.086 1.00 92.00 88 THR A O 1
ATOM 680 N N . ALA A 1 89 ? 12.652 0.194 -7.235 1.00 91.62 89 ALA A N 1
ATOM 681 C CA . ALA A 1 89 ? 11.647 1.254 -7.358 1.00 91.62 89 ALA A CA 1
ATOM 682 C C . ALA A 1 89 ? 10.242 0.769 -6.956 1.00 91.62 89 ALA A C 1
ATOM 684 O O . ALA A 1 89 ? 9.543 1.423 -6.190 1.00 91.62 89 ALA A O 1
ATOM 685 N N . ARG A 1 90 ? 9.860 -0.439 -7.387 1.00 91.75 90 ARG A N 1
ATOM 686 C CA . ARG A 1 90 ? 8.591 -1.075 -7.003 1.00 91.75 90 ARG A CA 1
ATOM 687 C C . ARG A 1 90 ? 8.531 -1.520 -5.541 1.00 91.75 90 ARG A C 1
ATOM 689 O O . ARG A 1 90 ? 7.440 -1.733 -5.030 1.00 91.75 90 ARG A O 1
ATOM 696 N N . ARG A 1 91 ? 9.666 -1.746 -4.878 1.00 92.38 91 ARG A N 1
ATOM 697 C CA . ARG A 1 91 ? 9.700 -2.079 -3.443 1.00 92.38 91 ARG A CA 1
ATOM 698 C C . ARG A 1 91 ? 9.577 -0.846 -2.559 1.00 92.38 91 ARG A C 1
ATOM 700 O O . ARG A 1 91 ? 9.139 -0.994 -1.422 1.00 92.38 91 ARG A O 1
ATOM 707 N N . GLU A 1 92 ? 10.017 0.305 -3.053 1.00 89.94 92 GLU A N 1
ATOM 708 C CA . GLU A 1 92 ? 9.942 1.595 -2.362 1.00 89.94 92 GLU A CA 1
ATOM 709 C C . GLU A 1 92 ? 8.604 2.316 -2.578 1.00 89.94 92 GLU A C 1
ATOM 711 O O . GLU A 1 92 ? 8.266 3.198 -1.789 1.00 89.94 92 GLU A O 1
ATOM 716 N N . ALA A 1 93 ? 7.852 1.918 -3.608 1.00 84.88 93 ALA A N 1
ATOM 717 C CA . ALA A 1 93 ? 6.451 2.280 -3.810 1.00 84.88 93 ALA A CA 1
ATOM 718 C C . ALA A 1 93 ? 5.525 1.649 -2.750 1.00 84.88 93 ALA A C 1
ATOM 720 O O . ALA A 1 93 ? 4.597 2.357 -2.299 1.00 84.88 93 ALA A O 1
#

pLDDT: mean 85.03, std 18.0, range [45.06, 98.19]

Sequence (93 aa):
MLKRYHSLLATVLLVAPPCASGESAARIWNEENLAAIRLSFPDPPVHARNLFHVSVAMWDAWAAYDSVAVGYLHREDAVVPEGGDLVTARREA